Protein AF-A0A2P2EB54-F1 (afdb_monomer_lite)

Secondary structure (DSSP, 8-state):
------HHHHHHHHHHHHHHHHHHHHSSS---HHHHHHHHHHHHHHHHHS-S---GGGS-TT-SS-HHHHHHHHHHHHHHHHHHHHHHHHHTTSS---------------PPPPP----------------------

pLDDT: mean 77.24, std 17.57, range [44.56, 96.06]

Foldseek 3Di:
DQQDADLVLLVVVLVLLVLLQVLLVLAPNRDDPVRVVLSVLLNVCCVVRVASDDDCVQPPSRHRYGPVSVVSSVVSNVVSVVRVVVVVVVVPPPDDDDDDDPPPPPPPPPPPDDPDPPDDDPDDDDDDDDDDDDDDD

Structure (mmCIF, N/CA/C/O backbone):
data_AF-A0A2P2EB54-F1
#
_entry.id   AF-A0A2P2EB54-F1
#
loop_
_atom_site.group_PDB
_atom_site.id
_atom_site.type_symbol
_atom_site.label_atom_id
_atom_site.label_alt_id
_atom_site.label_comp_id
_atom_site.label_asym_id
_atom_site.label_entity_id
_atom_site.label_seq_id
_atom_site.pdbx_PDB_ins_code
_atom_site.Cartn_x
_atom_site.Cartn_y
_atom_site.Cartn_z
_atom_site.occupancy
_atom_site.B_iso_or_equiv
_atom_site.auth_seq_id
_atom_site.auth_comp_id
_atom_site.auth_asym_id
_atom_site.auth_atom_id
_atom_site.pdbx_PDB_model_num
ATOM 1 N N . MET A 1 1 ? 5.645 3.739 -22.953 1.00 49.50 1 MET A N 1
ATOM 2 C CA . MET A 1 1 ? 6.277 2.441 -22.607 1.00 49.50 1 MET A CA 1
ATOM 3 C C . MET A 1 1 ? 5.762 1.980 -21.250 1.00 49.50 1 MET A C 1
ATOM 5 O O . MET A 1 1 ? 5.714 2.793 -20.332 1.00 49.50 1 MET A O 1
ATOM 9 N N . ALA A 1 2 ? 5.336 0.720 -21.114 1.00 58.66 2 ALA A N 1
ATOM 10 C CA . ALA A 1 2 ? 4.976 0.162 -19.809 1.00 58.66 2 ALA A CA 1
ATOM 11 C C . ALA A 1 2 ? 6.235 0.104 -18.928 1.00 58.66 2 ALA A C 1
ATOM 13 O O . ALA A 1 2 ? 7.246 -0.469 -19.334 1.00 58.66 2 ALA A O 1
ATOM 14 N N . ARG A 1 3 ? 6.205 0.739 -17.750 1.00 72.75 3 ARG A N 1
ATOM 15 C CA . ARG A 1 3 ? 7.321 0.657 -16.797 1.00 72.75 3 ARG A CA 1
ATOM 16 C C . ARG A 1 3 ? 7.388 -0.777 -16.269 1.00 72.75 3 ARG A C 1
ATOM 18 O O . ARG A 1 3 ? 6.369 -1.298 -15.820 1.00 72.75 3 ARG A O 1
ATOM 25 N N . ARG A 1 4 ? 8.566 -1.412 -16.296 1.00 76.56 4 ARG A N 1
ATOM 26 C CA . ARG A 1 4 ? 8.767 -2.696 -15.606 1.00 76.56 4 ARG A CA 1
ATOM 27 C C . ARG A 1 4 ? 8.818 -2.443 -14.102 1.00 76.56 4 ARG A C 1
ATOM 29 O O . ARG A 1 4 ? 9.855 -2.057 -13.571 1.00 76.56 4 ARG A O 1
ATOM 36 N N . VAL A 1 5 ? 7.692 -2.660 -13.434 1.00 85.62 5 VAL A N 1
ATOM 37 C CA . VAL A 1 5 ? 7.625 -2.783 -11.975 1.00 85.62 5 VAL A CA 1
ATOM 38 C C . VAL A 1 5 ? 7.774 -4.256 -11.609 1.00 85.62 5 VAL A C 1
ATOM 40 O O . VAL A 1 5 ? 7.283 -5.131 -12.322 1.00 85.62 5 VAL A O 1
ATOM 43 N N . ASP A 1 6 ? 8.476 -4.532 -10.514 1.00 90.75 6 ASP A N 1
ATOM 44 C CA . ASP A 1 6 ? 8.630 -5.891 -10.001 1.00 90.75 6 ASP A CA 1
ATOM 45 C C . ASP A 1 6 ? 7.251 -6.462 -9.594 1.00 90.75 6 ASP A C 1
ATOM 47 O O . ASP A 1 6 ? 6.562 -5.851 -8.762 1.00 90.75 6 ASP A O 1
ATOM 51 N N . PRO A 1 7 ? 6.837 -7.631 -10.124 1.00 91.25 7 PRO A N 1
ATOM 52 C CA . PRO A 1 7 ? 5.556 -8.251 -9.784 1.00 91.25 7 PRO A CA 1
ATOM 53 C C . PRO A 1 7 ? 5.393 -8.517 -8.279 1.00 91.25 7 PRO A C 1
ATOM 55 O O . PRO A 1 7 ? 4.273 -8.480 -7.760 1.00 91.25 7 PRO A O 1
ATOM 58 N N . ALA A 1 8 ? 6.488 -8.734 -7.541 1.00 93.69 8 ALA A N 1
ATOM 59 C CA . ALA A 1 8 ? 6.444 -8.890 -6.091 1.00 93.69 8 ALA A CA 1
ATOM 60 C C . ALA A 1 8 ? 5.997 -7.595 -5.393 1.00 93.69 8 ALA A C 1
ATOM 62 O O . ALA A 1 8 ? 5.239 -7.640 -4.417 1.00 93.69 8 ALA A O 1
ATOM 63 N N . LEU A 1 9 ? 6.419 -6.433 -5.899 1.00 93.38 9 LEU A N 1
ATOM 64 C CA . LEU A 1 9 ? 5.988 -5.136 -5.377 1.00 93.38 9 LEU A CA 1
ATOM 65 C C . LEU A 1 9 ? 4.522 -4.872 -5.719 1.00 93.38 9 LEU A C 1
ATOM 67 O O . LEU A 1 9 ? 3.769 -4.452 -4.839 1.00 93.38 9 LEU A O 1
ATOM 71 N N . THR A 1 10 ? 4.084 -5.190 -6.938 1.00 93.50 10 THR A N 1
ATOM 72 C CA . THR A 1 10 ? 2.668 -5.105 -7.333 1.00 93.50 10 THR A CA 1
ATOM 73 C C . THR A 1 10 ? 1.790 -5.973 -6.428 1.00 93.50 10 THR A C 1
ATOM 75 O O . THR A 1 10 ? 0.798 -5.491 -5.882 1.00 93.50 10 THR A O 1
ATOM 78 N N . LYS A 1 11 ? 2.194 -7.222 -6.154 1.00 95.31 11 LYS A N 1
ATOM 79 C CA . LYS A 1 11 ? 1.475 -8.120 -5.234 1.00 95.31 11 LYS A CA 1
ATOM 80 C C . LYS A 1 11 ? 1.418 -7.569 -3.806 1.00 95.31 11 LYS A C 1
ATOM 82 O O . LYS A 1 11 ? 0.383 -7.678 -3.140 1.00 95.31 11 LYS A O 1
ATOM 87 N N . ARG A 1 12 ? 2.504 -6.949 -3.327 1.00 95.25 12 ARG A N 1
ATOM 88 C CA . ARG A 1 12 ? 2.528 -6.261 -2.024 1.00 95.25 12 ARG A CA 1
ATOM 89 C C . ARG A 1 12 ? 1.557 -5.082 -1.992 1.00 95.25 12 ARG A C 1
ATOM 91 O O . ARG A 1 12 ? 0.856 -4.925 -0.997 1.00 95.25 12 ARG A O 1
ATOM 98 N N . ALA A 1 13 ? 1.480 -4.295 -3.064 1.00 94.88 13 ALA A N 1
ATOM 99 C CA . ALA A 1 13 ? 0.531 -3.190 -3.174 1.00 94.88 13 ALA A CA 1
ATOM 100 C C . ALA A 1 13 ? -0.922 -3.686 -3.163 1.00 94.88 13 ALA A C 1
ATOM 102 O O . ALA A 1 13 ? -1.708 -3.199 -2.356 1.00 94.88 13 ALA A O 1
ATOM 103 N N . LEU A 1 14 ? -1.255 -4.716 -3.949 1.00 96.06 14 LEU A N 1
ATOM 104 C CA . LEU A 1 14 ? -2.580 -5.352 -3.925 1.00 96.06 14 LEU A CA 1
ATOM 105 C C . LEU A 1 14 ? -2.942 -5.868 -2.526 1.00 96.06 14 LEU A C 1
ATOM 107 O O . LEU A 1 14 ? -4.042 -5.643 -2.031 1.00 96.06 14 LEU A O 1
ATOM 111 N N . SER A 1 15 ? -1.989 -6.506 -1.842 1.00 95.94 15 SER A N 1
ATOM 112 C CA . SER A 1 15 ? -2.192 -6.975 -0.465 1.00 95.94 15 SER A CA 1
ATOM 113 C C . SER A 1 15 ? -2.431 -5.819 0.514 1.00 95.94 15 SER A C 1
ATOM 115 O O . SER A 1 15 ? -3.204 -5.964 1.458 1.00 95.94 15 SER A O 1
ATOM 117 N N . ALA A 1 16 ? -1.787 -4.668 0.302 1.00 94.62 16 ALA A N 1
ATOM 118 C CA . ALA A 1 16 ? -2.007 -3.474 1.111 1.00 94.62 16 ALA A CA 1
ATOM 119 C C . ALA A 1 16 ? -3.399 -2.862 0.880 1.00 94.62 16 ALA A C 1
ATOM 121 O O . ALA A 1 16 ? -4.036 -2.474 1.855 1.00 94.62 16 ALA A O 1
ATOM 122 N N . LEU A 1 17 ? -3.886 -2.827 -0.368 1.00 94.62 17 LEU A N 1
ATOM 123 C CA . LEU A 1 17 ? -5.246 -2.373 -0.691 1.00 94.62 17 LEU A CA 1
ATOM 124 C C . LEU A 1 17 ? -6.294 -3.265 -0.025 1.00 94.62 17 LEU A C 1
ATOM 126 O O . LEU A 1 17 ? -7.164 -2.756 0.674 1.00 94.62 17 LEU A O 1
ATOM 130 N N . LYS A 1 18 ? -6.144 -4.591 -0.144 1.00 95.00 18 LYS A N 1
ATOM 131 C CA . LYS A 1 18 ? -7.038 -5.563 0.507 1.00 95.00 18 LYS A CA 1
ATOM 132 C C . LYS A 1 18 ? -7.070 -5.374 2.019 1.00 95.00 18 LYS A C 1
ATOM 134 O O . LYS A 1 18 ? -8.137 -5.284 2.604 1.00 95.00 18 LYS A O 1
ATOM 139 N N . ARG A 1 19 ? -5.906 -5.225 2.658 1.00 93.81 19 ARG A N 1
ATOM 140 C CA . ARG A 1 19 ? -5.834 -4.959 4.106 1.00 93.81 19 ARG A CA 1
ATOM 141 C C . ARG A 1 19 ? -6.485 -3.636 4.501 1.00 93.81 19 ARG A C 1
ATOM 143 O O . ARG A 1 19 ? -7.106 -3.578 5.554 1.00 93.81 19 ARG A O 1
ATOM 150 N N . ALA A 1 20 ? -6.320 -2.585 3.702 1.00 92.81 20 ALA A N 1
ATOM 151 C CA . ALA A 1 20 ? -6.961 -1.301 3.968 1.00 92.81 20 ALA A CA 1
ATOM 152 C C . ALA A 1 20 ? -8.488 -1.406 3.843 1.00 92.81 20 ALA A C 1
ATOM 154 O O . ALA A 1 20 ? -9.190 -0.897 4.711 1.00 92.81 20 ALA A O 1
ATOM 155 N N . ALA A 1 21 ? -8.980 -2.114 2.821 1.00 92.69 21 ALA A N 1
ATOM 156 C CA . ALA A 1 21 ? -10.402 -2.379 2.631 1.00 92.69 21 ALA A CA 1
ATOM 157 C C . ALA A 1 21 ? -10.991 -3.188 3.795 1.00 92.69 21 ALA A C 1
ATOM 159 O O . ALA A 1 21 ? -11.988 -2.777 4.373 1.00 92.69 21 ALA A O 1
ATOM 160 N N . GLU A 1 22 ? -10.346 -4.286 4.196 1.00 92.38 22 GLU A N 1
ATOM 161 C CA . GLU A 1 22 ? -10.793 -5.118 5.324 1.00 92.38 22 GLU A CA 1
ATOM 162 C C . GLU A 1 22 ? -10.825 -4.337 6.644 1.00 92.38 22 GLU A C 1
ATOM 164 O O . GLU A 1 22 ? -11.806 -4.394 7.382 1.00 92.38 22 GLU A O 1
ATOM 169 N N . LYS A 1 23 ? -9.791 -3.533 6.923 1.00 90.00 23 LYS A N 1
ATOM 170 C CA . LYS A 1 23 ? -9.779 -2.668 8.111 1.00 90.00 23 LYS A CA 1
ATOM 171 C C . LYS A 1 23 ? -10.926 -1.667 8.086 1.00 90.00 23 LYS A C 1
ATOM 173 O O . LYS A 1 23 ? -11.636 -1.534 9.076 1.00 90.00 23 LYS A O 1
ATOM 178 N N . ALA A 1 24 ? -11.135 -0.987 6.965 1.00 90.19 24 ALA A N 1
ATOM 179 C CA . ALA A 1 24 ? -12.220 -0.024 6.855 1.00 90.19 24 ALA A CA 1
ATOM 180 C C . ALA A 1 24 ? -13.607 -0.690 6.920 1.00 90.19 24 ALA A C 1
ATOM 182 O O . ALA A 1 24 ? -14.498 -0.122 7.537 1.00 90.19 24 ALA A O 1
ATOM 183 N N . ARG A 1 25 ? -13.777 -1.924 6.420 1.00 87.56 25 ARG A N 1
ATOM 184 C CA . ARG A 1 25 ? -15.003 -2.729 6.613 1.00 87.56 25 ARG A CA 1
ATOM 185 C C . ARG A 1 25 ? -15.280 -3.075 8.077 1.00 87.56 25 ARG A C 1
ATOM 187 O O . ARG A 1 25 ? -16.438 -3.168 8.458 1.00 87.56 25 ARG A O 1
ATOM 194 N N . SER A 1 26 ? -14.241 -3.265 8.894 1.00 84.25 26 SER A N 1
ATOM 195 C CA . SER A 1 26 ? -14.397 -3.491 10.343 1.00 84.25 26 SER A CA 1
ATOM 196 C C . SER A 1 26 ? -14.731 -2.216 11.140 1.00 84.25 26 SER A C 1
ATOM 198 O O . SER A 1 26 ? -15.122 -2.286 12.308 1.00 84.25 26 SER A O 1
ATOM 200 N N . SER A 1 27 ? -14.593 -1.048 10.510 1.00 83.88 27 SER A N 1
ATOM 201 C CA . SER A 1 27 ? -14.979 0.255 11.059 1.00 83.88 27 SER A CA 1
ATOM 202 C C . SER A 1 27 ? -16.492 0.468 10.957 1.00 83.88 27 SER A C 1
ATOM 204 O O . SER A 1 27 ? -17.117 -0.057 10.040 1.00 83.88 27 SER A O 1
ATOM 206 N N . GLN A 1 28 ? -17.101 1.265 11.844 1.00 78.81 28 GLN A N 1
ATOM 207 C CA . GLN A 1 28 ? -18.515 1.65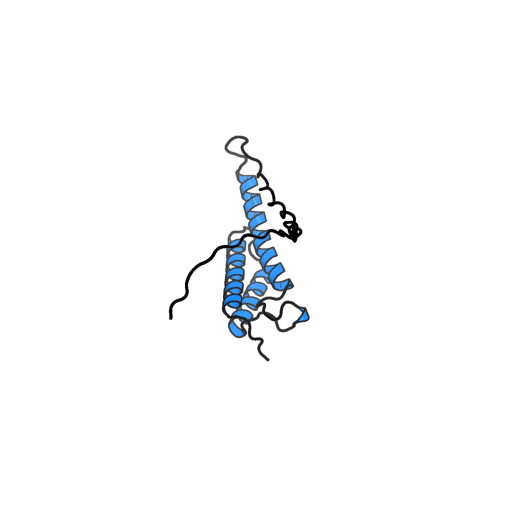8 11.689 1.00 78.81 28 GLN A CA 1
ATOM 208 C C . GLN A 1 28 ? -18.699 2.572 10.488 1.00 78.81 28 GLN A C 1
ATOM 210 O O . GLN A 1 28 ? -19.674 2.445 9.758 1.00 78.81 28 GLN A O 1
ATOM 215 N N . GLU A 1 29 ? -17.769 3.512 10.319 1.00 82.69 29 GLU A N 1
ATOM 216 C CA . GLU A 1 29 ? -17.857 4.540 9.287 1.00 82.69 29 GLU A CA 1
ATOM 217 C C . GLU A 1 29 ? -17.542 3.998 7.884 1.00 82.69 29 GLU A C 1
ATOM 219 O O . GLU A 1 29 ? -17.795 4.676 6.891 1.00 82.69 29 GLU A O 1
ATOM 224 N N . GLY A 1 30 ? -17.016 2.772 7.791 1.00 87.31 30 GLY A N 1
ATOM 225 C CA . GLY A 1 30 ? -16.759 2.106 6.520 1.00 87.31 30 GLY A CA 1
ATOM 226 C C . GLY A 1 30 ? -15.756 2.841 5.625 1.00 87.31 30 GLY A C 1
ATOM 227 O O . GLY A 1 30 ? -14.978 3.697 6.062 1.00 87.31 30 GLY A O 1
ATOM 228 N N . LEU A 1 31 ? -15.775 2.482 4.340 1.00 90.25 31 LEU A N 1
ATOM 229 C CA . LEU A 1 31 ? -15.180 3.301 3.287 1.00 90.25 31 LEU A CA 1
ATOM 230 C C . LEU A 1 31 ? -16.218 4.304 2.801 1.00 90.25 31 LEU A C 1
ATOM 232 O O . LEU A 1 31 ? -17.385 3.955 2.640 1.00 90.25 31 LEU A O 1
ATOM 236 N N . THR A 1 32 ? -15.772 5.513 2.473 1.00 93.25 32 THR A N 1
ATOM 237 C CA . THR A 1 32 ? -16.613 6.425 1.692 1.00 93.25 32 THR A CA 1
ATOM 238 C C . THR A 1 32 ? -16.759 5.920 0.251 1.00 93.25 32 THR A C 1
ATOM 240 O O . THR A 1 32 ? -15.917 5.153 -0.231 1.00 93.25 32 THR A O 1
ATOM 243 N N . ASP A 1 33 ? -17.787 6.379 -0.468 1.00 92.62 33 ASP A N 1
ATOM 244 C CA . ASP A 1 33 ? -17.993 6.025 -1.884 1.00 92.62 33 ASP A CA 1
ATOM 245 C C . ASP A 1 33 ? -16.736 6.318 -2.714 1.00 92.62 33 ASP A C 1
ATOM 247 O O . ASP A 1 33 ? -16.202 5.451 -3.408 1.00 92.62 33 ASP A O 1
ATOM 251 N N . TRP A 1 34 ? -16.163 7.508 -2.515 1.00 94.88 34 TRP A N 1
ATOM 252 C CA . TRP A 1 34 ? -14.918 7.912 -3.161 1.00 94.88 34 TRP A CA 1
ATOM 253 C C . TRP A 1 34 ? -13.718 7.027 -2.778 1.00 94.88 34 TRP A C 1
ATOM 255 O O . TRP A 1 34 ? -12.865 6.741 -3.619 1.00 94.88 34 TRP A O 1
ATOM 265 N N . GLU A 1 35 ? -13.609 6.580 -1.521 1.00 94.12 35 GLU A N 1
ATOM 266 C CA . GLU A 1 35 ? -12.530 5.673 -1.100 1.00 94.12 35 GLU A CA 1
ATOM 267 C C . GLU A 1 35 ? -12.680 4.280 -1.721 1.00 94.12 35 GLU A C 1
ATOM 269 O O . GLU A 1 35 ? -11.676 3.661 -2.081 1.00 94.12 35 GLU A O 1
ATOM 274 N N . THR A 1 36 ? -13.914 3.815 -1.906 1.00 94.69 36 THR A N 1
ATOM 275 C CA . THR A 1 36 ? -14.221 2.551 -2.587 1.00 94.69 36 THR A CA 1
ATOM 276 C C . THR A 1 36 ? -13.826 2.615 -4.062 1.00 94.69 36 THR A C 1
ATOM 278 O O . THR A 1 36 ? -13.077 1.758 -4.541 1.00 94.69 36 THR A O 1
ATOM 281 N N . GLU A 1 37 ? -14.228 3.676 -4.766 1.00 95.50 37 GLU A N 1
ATOM 282 C CA . GLU A 1 37 ? -13.825 3.934 -6.156 1.00 95.50 37 GLU A CA 1
ATOM 283 C C . GLU A 1 37 ? -12.304 4.093 -6.298 1.00 95.50 37 GLU A C 1
ATOM 285 O O . GLU A 1 37 ? -11.680 3.579 -7.236 1.00 95.50 37 GLU A O 1
ATOM 290 N N . PHE A 1 38 ? -11.671 4.776 -5.341 1.00 95.69 38 PHE A N 1
ATOM 291 C CA . PHE A 1 38 ? -10.223 4.938 -5.307 1.00 95.69 38 PHE A CA 1
ATOM 292 C C . PHE A 1 38 ? -9.510 3.584 -5.216 1.00 95.69 38 PHE A C 1
ATOM 294 O O . PHE A 1 38 ? -8.602 3.329 -6.010 1.00 95.69 38 PHE A O 1
ATOM 301 N N . LEU A 1 39 ? -9.902 2.706 -4.286 1.00 95.31 39 LEU A N 1
ATOM 302 C CA . LEU A 1 39 ? -9.262 1.394 -4.149 1.00 95.31 39 LEU A CA 1
ATOM 303 C C . LEU A 1 39 ? -9.479 0.525 -5.393 1.00 95.31 39 LEU A C 1
ATOM 305 O O . LEU A 1 39 ? -8.508 -0.061 -5.876 1.00 95.31 39 LEU A O 1
ATOM 309 N N . GLY A 1 40 ? -10.697 0.508 -5.945 1.00 95.56 40 GLY A N 1
ATOM 310 C CA . GLY A 1 40 ? -11.016 -0.253 -7.157 1.00 95.56 40 GLY A CA 1
ATOM 311 C C . GLY A 1 40 ? -10.211 0.210 -8.373 1.00 95.56 40 GLY A C 1
ATOM 312 O O . GLY A 1 40 ? -9.557 -0.593 -9.037 1.00 95.56 40 GLY A O 1
ATOM 313 N N . SER A 1 41 ? -10.154 1.523 -8.617 1.00 95.81 41 SER A N 1
ATOM 314 C CA . SER A 1 41 ? -9.404 2.078 -9.755 1.00 95.81 41 SER A CA 1
ATOM 315 C C . SER A 1 41 ? -7.887 1.867 -9.649 1.00 95.81 41 SER A C 1
ATOM 317 O O . SER A 1 41 ? -7.196 1.751 -10.666 1.00 95.81 41 SER A O 1
ATOM 319 N N . VAL A 1 42 ? -7.336 1.820 -8.432 1.00 95.62 42 VAL A N 1
ATOM 320 C CA . VAL A 1 42 ? -5.917 1.511 -8.203 1.00 95.62 42 VAL A CA 1
ATOM 321 C C . VAL A 1 42 ? -5.660 0.015 -8.391 1.00 95.62 42 VAL A C 1
ATOM 323 O O . VAL A 1 42 ? -4.668 -0.346 -9.028 1.00 95.62 42 VAL A O 1
ATOM 326 N N . GLU A 1 43 ? -6.539 -0.850 -7.883 1.00 95.44 43 GLU A N 1
ATOM 327 C CA . GLU A 1 43 ? -6.452 -2.305 -8.055 1.00 95.44 43 GLU A CA 1
ATOM 328 C C . GLU A 1 43 ? -6.505 -2.713 -9.533 1.00 95.44 43 GLU A C 1
ATOM 330 O O . GLU A 1 43 ? -5.665 -3.500 -9.984 1.00 95.44 43 GLU A O 1
ATOM 335 N N . GLU A 1 44 ? -7.407 -2.117 -10.313 1.00 95.19 44 GLU A N 1
ATOM 336 C CA . GLU A 1 44 ? -7.518 -2.372 -11.751 1.00 95.19 44 GLU A CA 1
ATOM 337 C C . GLU A 1 44 ? -6.214 -2.023 -12.485 1.00 95.19 44 GLU A C 1
ATOM 339 O O . GLU A 1 44 ? -5.682 -2.831 -13.251 1.00 95.19 44 GLU A O 1
ATOM 344 N N . ARG A 1 45 ? -5.626 -0.851 -12.205 1.00 93.94 45 ARG A N 1
ATOM 345 C CA . ARG A 1 45 ? -4.364 -0.434 -12.844 1.00 93.94 45 ARG A CA 1
ATOM 346 C C . ARG A 1 45 ? -3.188 -1.309 -12.439 1.00 93.94 45 ARG A C 1
ATOM 348 O O . ARG A 1 45 ? -2.351 -1.622 -13.284 1.00 93.94 45 ARG A O 1
ATOM 355 N N . LEU A 1 46 ? -3.109 -1.706 -11.169 1.00 93.50 46 LEU A N 1
ATOM 356 C CA . LEU A 1 46 ? -2.074 -2.630 -10.707 1.00 93.50 46 LEU A CA 1
ATOM 357 C C . LEU A 1 46 ? -2.189 -3.984 -11.407 1.00 93.50 46 LEU A C 1
ATOM 359 O O . LEU A 1 46 ? -1.168 -4.545 -11.793 1.00 93.50 46 LEU A O 1
ATOM 363 N N . THR A 1 47 ? -3.411 -4.471 -11.616 1.00 92.31 47 THR A N 1
ATOM 364 C CA . THR A 1 47 ? -3.667 -5.742 -12.304 1.00 92.31 47 THR A CA 1
ATOM 365 C C . THR A 1 47 ? -3.341 -5.652 -13.793 1.00 92.31 47 THR A C 1
ATOM 367 O O . THR A 1 47 ? -2.701 -6.545 -14.340 1.00 92.31 47 THR A O 1
ATOM 370 N N . ARG A 1 48 ? -3.723 -4.551 -14.450 1.00 91.94 48 ARG A N 1
ATOM 371 C CA . ARG A 1 48 ? -3.546 -4.369 -15.897 1.00 91.94 48 ARG A CA 1
ATOM 372 C C . ARG A 1 48 ? -2.121 -3.992 -16.303 1.00 91.94 48 ARG A C 1
ATOM 374 O O . ARG A 1 48 ? -1.647 -4.436 -17.344 1.00 91.94 48 ARG A O 1
ATOM 381 N N . TYR A 1 49 ? -1.448 -3.156 -15.514 1.00 89.94 49 TYR A N 1
ATOM 382 C CA . TYR A 1 49 ? -0.174 -2.532 -15.899 1.00 89.94 49 TYR A CA 1
ATOM 383 C C . TYR A 1 49 ? 0.976 -2.805 -14.927 1.00 89.94 49 TYR A C 1
ATOM 385 O O . TYR A 1 49 ? 2.102 -2.384 -15.186 1.00 89.94 49 TYR A O 1
ATOM 393 N N . GLY A 1 50 ? 0.720 -3.429 -13.776 1.00 90.44 50 GLY A N 1
ATOM 394 C CA . GLY A 1 50 ? 1.716 -3.604 -12.714 1.00 90.44 50 GLY A CA 1
ATOM 395 C C . GLY A 1 50 ? 2.004 -2.338 -11.892 1.00 90.44 50 GLY A C 1
ATOM 396 O O . GLY A 1 50 ? 2.609 -2.433 -10.822 1.00 90.44 50 GLY A O 1
ATOM 397 N N . SER A 1 51 ? 1.545 -1.163 -12.341 1.00 91.50 51 SER A N 1
ATOM 398 C CA . SER A 1 51 ? 1.722 0.137 -11.683 1.00 91.50 51 SER A CA 1
ATOM 399 C C . SER A 1 51 ? 0.451 0.982 -11.776 1.00 91.50 51 SER A C 1
ATOM 401 O O . SER A 1 51 ? -0.183 1.063 -12.826 1.00 91.50 51 SER A O 1
ATOM 403 N N . ALA A 1 52 ? 0.100 1.660 -10.684 1.00 92.31 52 ALA A N 1
ATOM 404 C CA . ALA A 1 52 ? -1.069 2.532 -10.592 1.00 92.31 52 ALA A CA 1
ATOM 405 C C . ALA A 1 52 ? -0.820 3.966 -11.090 1.00 92.31 52 ALA A C 1
ATOM 407 O O . ALA A 1 52 ? -1.734 4.795 -11.083 1.00 92.31 52 ALA A O 1
ATOM 408 N N . PHE A 1 53 ? 0.411 4.285 -11.493 1.00 90.06 53 PHE A N 1
ATOM 409 C CA . PHE A 1 53 ? 0.794 5.596 -12.008 1.00 90.06 53 PHE A CA 1
ATOM 410 C C . PHE A 1 53 ? 1.812 5.451 -13.144 1.00 90.06 53 PHE A C 1
ATOM 412 O O . PHE A 1 53 ? 2.443 4.406 -13.293 1.00 90.06 53 PHE A O 1
ATOM 419 N N . HIS A 1 54 ? 1.974 6.496 -13.955 1.00 85.75 54 HIS A N 1
ATOM 420 C CA . HIS A 1 54 ? 2.948 6.525 -15.057 1.00 85.75 54 HIS A CA 1
ATOM 421 C C . HIS A 1 54 ? 4.035 7.589 -14.858 1.00 85.75 54 HIS A C 1
ATOM 423 O O . HIS A 1 54 ? 5.189 7.383 -15.215 1.00 85.75 54 HIS A O 1
ATOM 429 N N . ASP A 1 55 ? 3.653 8.698 -14.238 1.00 86.88 55 ASP A N 1
ATOM 430 C CA . ASP A 1 55 ? 4.464 9.898 -14.083 1.00 86.88 55 ASP A CA 1
ATOM 431 C C . ASP A 1 55 ? 5.607 9.709 -13.058 1.00 86.88 55 ASP A C 1
ATOM 433 O O . ASP A 1 55 ? 5.322 9.364 -11.905 1.00 86.88 55 ASP A O 1
ATOM 437 N N . PRO A 1 56 ? 6.884 9.901 -13.437 1.00 84.00 56 PRO A N 1
ATOM 438 C CA . PRO A 1 56 ? 8.014 9.796 -12.513 1.00 84.00 56 PRO A CA 1
ATOM 439 C C . PRO A 1 56 ? 7.996 10.852 -11.397 1.00 84.00 56 PRO A C 1
ATOM 441 O O . PRO A 1 56 ? 8.459 10.559 -10.297 1.00 84.00 56 PRO A O 1
ATOM 444 N N . ASP A 1 57 ? 7.384 12.019 -11.603 1.00 87.12 57 ASP A N 1
ATOM 445 C CA . ASP A 1 57 ? 7.339 13.081 -10.585 1.00 87.12 57 ASP A CA 1
ATOM 446 C C . ASP A 1 57 ? 6.376 12.742 -9.437 1.00 87.12 57 ASP A C 1
ATOM 448 O O . ASP A 1 57 ? 6.406 13.330 -8.354 1.00 87.12 57 ASP A O 1
ATOM 452 N N . LYS A 1 58 ? 5.519 11.733 -9.638 1.00 87.31 58 LYS A N 1
ATOM 453 C CA . LYS A 1 58 ? 4.531 11.287 -8.646 1.00 87.31 58 LYS A CA 1
ATOM 454 C C . LYS A 1 58 ? 5.067 10.210 -7.699 1.00 87.31 58 LYS A C 1
ATOM 456 O O . LYS A 1 58 ? 4.364 9.825 -6.755 1.00 87.31 58 LYS A O 1
ATOM 461 N N . GLY A 1 59 ? 6.289 9.717 -7.908 1.00 88.19 59 GLY A N 1
ATOM 462 C CA . GLY A 1 59 ? 6.928 8.760 -7.007 1.00 88.19 59 GLY A CA 1
ATOM 463 C C . GLY A 1 59 ? 8.051 7.950 -7.647 1.00 88.19 59 GLY A C 1
ATOM 464 O O . GLY A 1 59 ? 8.389 8.112 -8.811 1.00 88.19 59 GLY A O 1
ATOM 465 N N . GLN A 1 60 ? 8.619 7.027 -6.870 1.00 86.38 60 GLN A N 1
ATOM 466 C CA . GLN A 1 60 ? 9.743 6.207 -7.327 1.00 86.38 60 GLN A CA 1
ATOM 467 C C . GLN A 1 60 ? 9.375 5.374 -8.559 1.00 86.38 60 GLN A C 1
ATOM 469 O O . GLN A 1 60 ? 8.375 4.663 -8.553 1.00 86.38 60 GLN A O 1
ATOM 474 N N . LEU A 1 61 ? 10.233 5.393 -9.579 1.00 83.31 61 LEU A N 1
ATOM 475 C CA . LEU A 1 61 ? 10.047 4.660 -10.840 1.00 83.31 61 LEU A CA 1
ATOM 476 C C . LEU A 1 61 ? 9.811 3.151 -10.660 1.00 83.31 61 LEU A C 1
ATOM 478 O O . LEU A 1 61 ? 9.081 2.549 -11.443 1.00 83.31 61 LEU A O 1
ATOM 482 N N . SER A 1 62 ? 10.417 2.554 -9.633 1.00 86.25 62 SER A N 1
ATOM 483 C CA . SER A 1 62 ? 10.289 1.133 -9.293 1.00 86.25 62 SER A CA 1
ATOM 484 C C . SER A 1 62 ? 9.060 0.814 -8.440 1.00 86.25 62 SER A C 1
ATOM 486 O O . SER A 1 62 ? 8.742 -0.358 -8.237 1.00 86.25 62 SER A O 1
ATOM 488 N N . ALA A 1 63 ? 8.372 1.827 -7.909 1.00 89.75 63 ALA A N 1
ATOM 489 C CA . ALA A 1 63 ? 7.228 1.614 -7.045 1.00 89.75 63 ALA A CA 1
ATOM 490 C C . ALA A 1 63 ? 5.953 1.339 -7.868 1.00 89.75 63 ALA A C 1
ATOM 492 O O . ALA A 1 63 ? 5.717 1.957 -8.907 1.00 89.75 63 ALA A O 1
ATOM 493 N N . PRO A 1 64 ? 5.070 0.451 -7.384 1.00 92.00 64 PRO A N 1
ATOM 494 C CA . PRO A 1 64 ? 3.761 0.207 -7.990 1.00 92.00 64 PRO A CA 1
ATOM 495 C C . PRO A 1 64 ? 2.749 1.325 -7.694 1.00 92.00 64 PRO A C 1
ATOM 497 O O . PRO A 1 64 ? 1.791 1.494 -8.441 1.00 92.00 64 PRO A O 1
ATOM 500 N N . LEU A 1 65 ? 2.940 2.095 -6.617 1.00 92.62 65 LEU A N 1
ATOM 501 C CA . LEU A 1 65 ? 2.045 3.174 -6.189 1.00 92.62 65 LEU A CA 1
ATOM 502 C C . LEU A 1 65 ? 2.776 4.514 -6.186 1.00 92.62 65 LEU A C 1
ATOM 504 O O . LEU A 1 65 ? 3.942 4.588 -5.793 1.00 92.62 65 LEU A O 1
ATOM 508 N N . SER A 1 66 ? 2.065 5.581 -6.550 1.00 93.06 66 SER A N 1
ATOM 509 C CA . SER A 1 66 ? 2.549 6.945 -6.320 1.00 93.06 66 SER A CA 1
ATOM 510 C C . SER A 1 66 ? 2.630 7.246 -4.822 1.00 93.06 66 SER A C 1
ATOM 512 O O . SER A 1 66 ? 1.949 6.617 -4.001 1.00 93.06 66 SER A O 1
ATOM 514 N N . LEU A 1 67 ? 3.412 8.264 -4.458 1.00 93.06 67 LEU A N 1
ATOM 515 C CA . LEU A 1 67 ? 3.544 8.709 -3.067 1.00 93.06 67 LEU A CA 1
ATOM 516 C C . LEU A 1 67 ? 2.176 9.046 -2.457 1.00 93.06 67 LEU A C 1
ATOM 518 O O . LEU A 1 67 ? 1.837 8.568 -1.374 1.00 93.06 67 LEU A O 1
ATOM 522 N N . ARG A 1 68 ? 1.350 9.809 -3.184 1.00 94.44 68 ARG A N 1
ATOM 523 C CA . ARG A 1 68 ? 0.013 10.227 -2.729 1.00 94.44 68 ARG A CA 1
ATOM 524 C C . ARG A 1 68 ? -0.958 9.054 -2.604 1.00 94.44 68 ARG A C 1
ATOM 526 O O . ARG A 1 68 ? -1.702 9.000 -1.627 1.00 94.44 68 ARG A O 1
ATOM 533 N N . GLN A 1 69 ? -0.926 8.099 -3.537 1.00 94.81 69 GLN A N 1
ATOM 534 C CA . GLN A 1 69 ? -1.747 6.884 -3.442 1.00 94.81 69 GLN A CA 1
ATOM 535 C C . GLN A 1 69 ? -1.373 6.070 -2.199 1.00 94.81 69 GLN A C 1
ATOM 537 O O . GLN A 1 69 ? -2.249 5.699 -1.421 1.00 94.81 69 GLN A O 1
ATOM 542 N N . GLY A 1 70 ? -0.075 5.861 -1.955 1.00 94.62 70 GLY A N 1
ATOM 543 C CA . GLY A 1 70 ? 0.396 5.164 -0.756 1.00 94.62 70 GLY A CA 1
ATOM 544 C C . GLY A 1 70 ? -0.008 5.867 0.547 1.00 94.62 70 GLY A C 1
ATOM 545 O O . GLY A 1 70 ? -0.399 5.207 1.512 1.00 94.62 70 GLY A O 1
ATOM 546 N N . LEU A 1 71 ? 0.031 7.204 0.576 1.00 95.19 71 LEU A N 1
ATOM 547 C CA . LEU A 1 71 ? -0.448 7.993 1.716 1.00 95.19 71 LEU A CA 1
ATOM 548 C C . LEU A 1 71 ? -1.956 7.837 1.937 1.00 95.19 71 LEU A C 1
ATOM 550 O O . LEU A 1 71 ? -2.376 7.675 3.082 1.00 95.19 71 LEU A O 1
ATOM 554 N N . LYS A 1 72 ? -2.761 7.823 0.869 1.00 95.25 72 LYS A N 1
ATOM 555 C CA . LYS A 1 72 ? -4.212 7.640 0.981 1.00 95.25 72 LYS A CA 1
ATOM 556 C C . LYS A 1 72 ? -4.576 6.256 1.528 1.00 95.25 72 LYS A C 1
ATOM 558 O O . LYS A 1 72 ? -5.346 6.178 2.478 1.00 95.25 72 LYS A O 1
ATOM 563 N N . VAL A 1 73 ? -3.947 5.183 1.041 1.00 94.81 73 VAL A N 1
ATOM 564 C CA . VAL A 1 73 ? -4.151 3.814 1.572 1.00 94.81 73 VAL A CA 1
ATOM 565 C C . VAL A 1 73 ? -3.815 3.733 3.067 1.00 94.81 73 VAL A C 1
ATOM 567 O O . VAL A 1 73 ? -4.530 3.107 3.855 1.00 94.81 73 VAL A O 1
ATOM 570 N N . ARG A 1 74 ? -2.742 4.414 3.489 1.00 93.94 74 ARG A N 1
ATOM 571 C CA . ARG A 1 74 ? -2.379 4.529 4.909 1.00 93.94 74 ARG A CA 1
ATOM 572 C C . ARG A 1 74 ? -3.398 5.327 5.714 1.00 93.94 74 A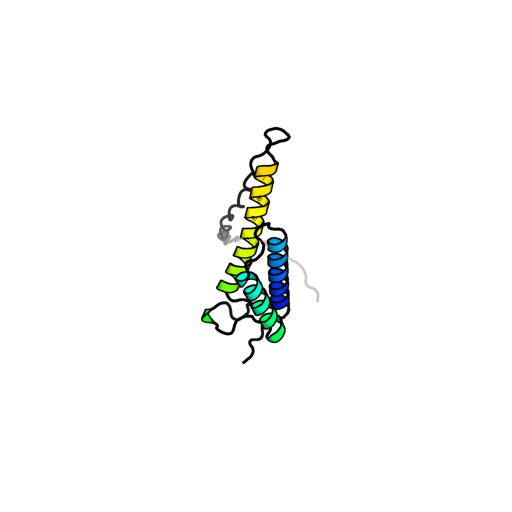RG A C 1
ATOM 574 O O . ARG A 1 74 ? -3.654 4.963 6.856 1.00 93.94 74 ARG A O 1
ATOM 581 N N . GLN A 1 75 ? -3.949 6.399 5.153 1.00 93.75 75 GLN A N 1
ATOM 582 C CA . GLN A 1 75 ? -4.980 7.200 5.809 1.00 93.75 75 GLN A CA 1
ATOM 583 C C . GLN A 1 75 ? -6.246 6.372 6.053 1.00 93.75 75 GLN A C 1
ATOM 585 O O . GLN A 1 75 ? -6.726 6.372 7.180 1.00 93.75 75 GLN A O 1
ATOM 590 N N . ILE A 1 76 ? -6.705 5.605 5.055 1.00 92.81 76 ILE A N 1
ATOM 591 C CA . ILE A 1 76 ? -7.850 4.683 5.183 1.00 92.81 76 ILE A CA 1
ATOM 592 C C . ILE A 1 76 ? -7.595 3.676 6.312 1.00 92.81 76 ILE A C 1
ATOM 594 O O . ILE A 1 76 ? -8.400 3.532 7.227 1.00 92.81 76 ILE A O 1
ATOM 598 N N . SER A 1 77 ? -6.414 3.045 6.312 1.00 91.06 77 SER A N 1
ATOM 599 C CA . SER A 1 77 ? -6.048 2.072 7.354 1.00 91.06 77 SER A CA 1
ATOM 600 C C . SER A 1 77 ? -6.017 2.690 8.758 1.00 91.06 77 SER A C 1
ATOM 602 O O . SER A 1 77 ? -6.494 2.079 9.708 1.00 91.06 77 SER A O 1
ATOM 604 N N . LYS A 1 78 ? -5.461 3.901 8.900 1.00 92.12 78 LYS A N 1
ATOM 605 C CA . LYS A 1 78 ? -5.388 4.609 10.187 1.00 92.12 78 LYS A CA 1
ATOM 606 C C . LYS A 1 78 ? -6.743 5.114 10.666 1.00 92.12 78 LYS A C 1
ATOM 608 O O . LYS A 1 78 ? -6.957 5.174 11.871 1.00 92.12 78 LYS A O 1
ATOM 613 N N . LYS A 1 79 ? -7.624 5.518 9.746 1.00 89.38 79 LYS A N 1
ATOM 614 C CA . LYS A 1 79 ? -8.992 5.934 10.072 1.00 89.38 79 LYS A CA 1
ATOM 615 C C . LYS A 1 79 ? -9.712 4.782 10.769 1.00 89.38 79 LYS A C 1
ATOM 617 O O . LYS A 1 79 ? -10.186 4.967 11.884 1.00 89.38 79 LYS A O 1
ATOM 622 N N . ALA A 1 80 ? -9.647 3.598 10.163 1.00 87.81 80 ALA A N 1
ATOM 623 C CA . ALA A 1 80 ? -10.204 2.381 10.731 1.00 87.81 80 ALA A CA 1
ATOM 624 C C . ALA A 1 80 ? -9.611 2.041 12.109 1.00 87.81 80 ALA A C 1
ATOM 626 O O . ALA A 1 80 ? -10.345 1.870 13.073 1.00 87.81 80 ALA A O 1
ATOM 627 N N . GLU A 1 81 ? -8.279 2.030 12.237 1.00 85.56 81 GLU A N 1
ATOM 628 C CA . GLU A 1 81 ? -7.604 1.745 13.517 1.00 85.56 81 GLU A CA 1
ATOM 629 C C . GLU A 1 81 ? -7.957 2.751 14.626 1.00 85.56 81 GLU A C 1
ATOM 631 O O . GLU A 1 81 ? -8.086 2.385 15.793 1.00 85.56 81 GLU A O 1
ATOM 636 N N . ARG A 1 82 ? -8.103 4.038 14.287 1.00 84.25 82 ARG A N 1
ATOM 637 C CA . ARG A 1 82 ? -8.493 5.068 15.259 1.00 84.25 82 ARG A CA 1
ATOM 638 C C . ARG A 1 82 ? -9.914 4.841 15.759 1.00 84.25 82 ARG A C 1
ATOM 640 O O . ARG A 1 82 ? -10.194 5.093 16.927 1.00 84.25 82 ARG A O 1
ATOM 647 N N . GLU A 1 83 ? -10.805 4.409 14.879 1.00 80.19 83 GLU A N 1
ATOM 648 C CA . GLU A 1 83 ? -12.193 4.151 15.228 1.00 80.19 83 GLU A CA 1
ATOM 649 C C . GLU A 1 83 ? -12.337 2.900 16.099 1.00 80.19 83 GLU A C 1
ATOM 651 O O . GLU A 1 83 ? -13.039 2.9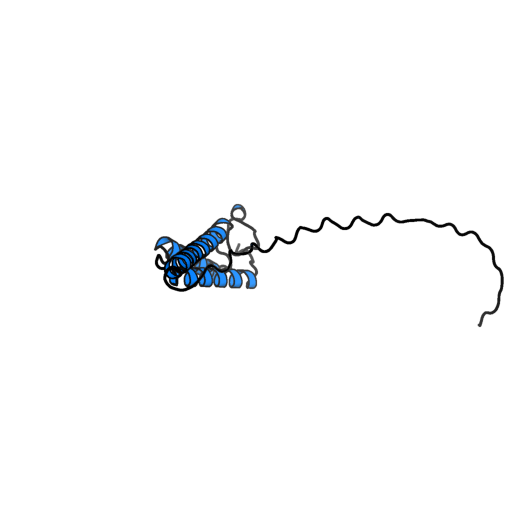45 17.110 1.00 80.19 83 GLU A O 1
ATOM 656 N N . THR A 1 84 ? -11.607 1.825 15.784 1.00 78.62 84 THR A N 1
ATOM 657 C CA . THR A 1 84 ? -11.567 0.625 16.634 1.00 78.62 84 THR A CA 1
ATOM 658 C C . THR A 1 84 ? -10.985 0.939 18.011 1.00 78.62 84 THR A C 1
ATOM 660 O O . THR A 1 84 ? -11.599 0.597 19.015 1.00 78.62 84 THR A O 1
ATOM 663 N N . ALA A 1 85 ? -9.876 1.684 18.085 1.00 78.88 85 ALA A N 1
ATOM 664 C CA . ALA A 1 85 ? -9.281 2.085 19.363 1.00 78.88 85 ALA A CA 1
ATOM 665 C C . ALA A 1 85 ? -10.203 3.004 20.186 1.00 78.88 85 ALA A C 1
ATOM 667 O O . ALA A 1 85 ? -10.258 2.899 21.409 1.00 78.88 85 ALA A O 1
ATOM 668 N N . ARG A 1 86 ? -10.955 3.904 19.531 1.00 76.94 86 ARG A N 1
ATOM 669 C CA . ARG A 1 86 ? -11.954 4.739 20.218 1.00 76.94 86 ARG A CA 1
ATOM 670 C C . ARG A 1 86 ? -13.069 3.886 20.821 1.00 76.94 86 ARG A C 1
ATOM 672 O O . ARG A 1 86 ? -13.512 4.190 21.918 1.00 76.94 86 ARG A O 1
ATOM 679 N N . ARG A 1 87 ? -13.516 2.839 20.123 1.00 70.69 87 ARG A N 1
ATOM 680 C CA . ARG A 1 87 ? -14.527 1.904 20.639 1.00 70.69 87 ARG A CA 1
ATOM 681 C C . ARG A 1 87 ? -14.011 1.113 21.835 1.00 70.69 87 ARG A C 1
ATOM 683 O O . ARG A 1 87 ? -14.703 1.055 22.841 1.00 70.69 87 ARG A O 1
ATOM 690 N N . GLU A 1 88 ? -12.797 0.571 21.753 1.00 73.38 88 GLU A N 1
ATOM 691 C CA . GLU A 1 88 ? -12.161 -0.141 22.873 1.00 73.38 88 GLU A CA 1
ATOM 692 C C . GLU A 1 88 ? -12.056 0.743 24.124 1.00 73.38 88 GLU A C 1
ATOM 694 O O . GLU A 1 88 ? -12.321 0.280 25.227 1.00 73.38 88 GLU A O 1
ATOM 699 N N . ALA A 1 89 ? -11.748 2.033 23.954 1.00 72.19 89 ALA A N 1
ATOM 700 C CA . ALA A 1 89 ? -11.700 2.984 25.062 1.00 72.19 89 ALA A CA 1
ATOM 701 C C . ALA A 1 89 ? -13.077 3.301 25.677 1.00 72.19 89 ALA A C 1
ATOM 703 O O . ALA A 1 89 ? -13.130 3.632 26.852 1.00 72.19 89 ALA A O 1
ATOM 704 N N . ILE A 1 90 ? -14.167 3.216 24.904 1.00 64.56 90 ILE A N 1
ATOM 705 C CA . ILE A 1 90 ? -15.537 3.481 25.386 1.00 64.56 90 ILE A CA 1
ATOM 706 C C . ILE A 1 90 ? -16.136 2.241 26.070 1.00 64.56 90 ILE A C 1
ATOM 708 O O . ILE A 1 90 ? -16.863 2.367 27.042 1.00 64.56 90 ILE A O 1
ATOM 712 N N . VAL A 1 91 ? -15.836 1.034 25.579 1.00 61.81 91 VAL A N 1
ATOM 713 C CA . VAL A 1 91 ? -16.374 -0.224 26.138 1.00 61.81 91 VAL A CA 1
ATOM 714 C C . VAL A 1 91 ? -15.632 -0.656 27.415 1.00 61.81 91 VAL A C 1
ATOM 716 O O . VAL A 1 91 ? -16.158 -1.438 28.198 1.00 61.81 91 VAL A O 1
ATOM 719 N N . GLY A 1 92 ? -14.429 -0.131 27.660 1.00 56.88 92 GLY A N 1
ATOM 720 C CA . GLY A 1 92 ? -13.632 -0.424 28.856 1.00 56.88 92 GLY A CA 1
ATOM 721 C C . GLY A 1 92 ? -14.030 0.323 30.136 1.00 56.88 92 GLY A C 1
ATOM 722 O O . GLY A 1 92 ? -13.271 0.251 31.097 1.00 56.88 92 GLY A O 1
ATOM 723 N N . GLU A 1 93 ? -15.150 1.059 30.166 1.00 53.34 93 GLU A N 1
ATOM 724 C CA . GLU A 1 93 ? -15.573 1.831 31.351 1.00 53.34 93 GLU A CA 1
ATOM 725 C C . GLU A 1 93 ? -16.503 1.073 32.323 1.00 53.34 93 GLU A C 1
ATOM 727 O O . GLU A 1 93 ? -16.677 1.552 33.440 1.00 53.34 93 GLU A O 1
ATOM 732 N N . ASP A 1 94 ? -17.027 -0.116 31.981 1.00 53.12 94 ASP A N 1
ATOM 733 C CA . ASP A 1 94 ? -17.981 -0.839 32.854 1.00 53.12 94 ASP A CA 1
ATOM 734 C C . ASP A 1 94 ? -17.431 -2.072 33.601 1.00 53.12 94 ASP A C 1
ATOM 736 O O . ASP A 1 94 ? -18.105 -2.568 34.493 1.00 53.12 94 ASP A O 1
ATOM 740 N N . GLU A 1 95 ? -16.206 -2.554 33.354 1.00 50.56 95 GLU A N 1
ATOM 741 C CA . GLU A 1 95 ? -15.625 -3.645 34.162 1.00 50.56 95 GLU A CA 1
ATOM 742 C C . GLU A 1 95 ? -14.084 -3.545 34.289 1.00 50.56 95 GLU A C 1
ATOM 744 O O . GLU A 1 95 ? -13.351 -3.684 33.309 1.00 50.56 95 GLU A O 1
ATOM 749 N N . ALA A 1 96 ? -13.624 -3.406 35.543 1.00 44.56 96 ALA A N 1
ATOM 750 C CA . ALA A 1 96 ? -12.293 -3.712 36.105 1.00 44.56 96 ALA A CA 1
ATOM 751 C C . ALA A 1 96 ? -11.108 -2.702 36.011 1.00 44.56 96 ALA A C 1
ATOM 753 O O . ALA A 1 96 ? -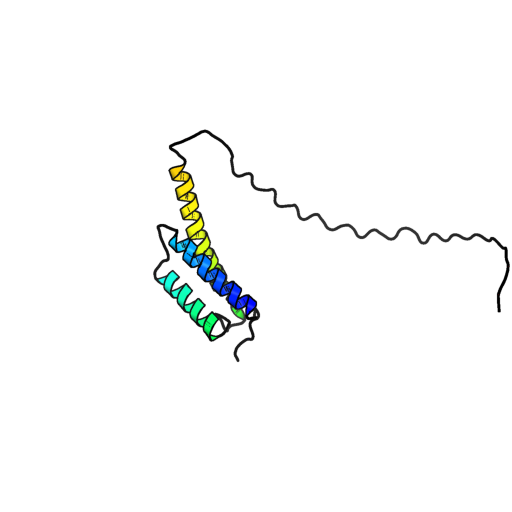10.475 -2.519 34.979 1.00 44.56 96 ALA A O 1
ATOM 754 N N . GLU A 1 97 ? -10.753 -2.176 37.198 1.00 51.56 97 GLU A N 1
ATOM 755 C CA . GLU A 1 97 ? -9.449 -1.761 37.778 1.00 51.56 97 GLU A CA 1
ATOM 756 C C . GLU A 1 97 ? -8.293 -1.118 36.950 1.00 51.56 97 GLU A C 1
ATOM 758 O O . GLU A 1 97 ? -7.957 -1.516 35.834 1.00 51.56 97 GLU A O 1
ATOM 763 N N . PRO A 1 98 ? -7.546 -0.156 37.550 1.00 51.31 98 PRO A N 1
ATOM 764 C CA . PRO A 1 98 ? -6.579 0.681 36.843 1.00 51.31 98 PRO A CA 1
ATOM 765 C C . PRO A 1 98 ? -5.248 -0.042 36.587 1.00 51.31 98 PRO A C 1
ATOM 767 O O . PRO A 1 98 ? -4.311 0.036 37.385 1.00 51.31 98 PRO A O 1
ATOM 770 N N . ALA A 1 99 ? -5.098 -0.679 35.424 1.00 52.88 99 ALA A N 1
ATOM 771 C CA . ALA A 1 99 ? -3.823 -1.280 35.041 1.00 52.88 99 ALA A CA 1
ATOM 772 C C . ALA A 1 99 ? -3.399 -0.998 33.587 1.00 52.88 99 ALA A C 1
ATOM 774 O O . ALA A 1 99 ? -3.837 -1.635 32.637 1.00 52.88 99 ALA A O 1
ATOM 775 N N . LYS A 1 100 ? -2.353 -0.157 33.506 1.00 51.66 100 LYS A N 1
ATOM 776 C CA . LYS A 1 100 ? -1.291 -0.074 32.478 1.00 51.66 100 LYS A CA 1
ATOM 777 C C . LYS A 1 100 ? -1.538 0.873 31.296 1.00 51.66 100 LYS A C 1
ATOM 779 O O . LYS A 1 100 ? -1.911 0.491 30.194 1.00 51.66 100 LYS A O 1
ATOM 784 N N . LYS A 1 101 ? -1.111 2.121 31.529 1.00 51.22 101 LYS A N 1
ATOM 785 C CA . LYS A 1 101 ? -0.635 3.083 30.519 1.00 51.22 101 LYS A CA 1
ATOM 786 C C . LYS A 1 101 ? 0.147 2.354 29.410 1.00 51.22 101 LYS A C 1
ATOM 788 O O . LYS A 1 101 ? 0.994 1.521 29.753 1.00 51.22 101 LYS A O 1
ATOM 793 N N . PRO A 1 102 ? -0.033 2.686 28.117 1.00 48.22 102 PRO A N 1
ATOM 794 C CA . PRO A 1 102 ? 0.818 2.142 27.072 1.00 48.22 102 PRO A CA 1
ATOM 795 C C . PRO A 1 102 ? 2.243 2.624 27.339 1.00 48.22 102 PRO A C 1
ATOM 797 O O . PRO A 1 102 ? 2.572 3.797 27.154 1.00 48.22 102 PRO A O 1
ATOM 800 N N . THR A 1 103 ? 3.098 1.725 27.819 1.00 54.66 103 THR A N 1
ATOM 801 C CA . THR A 1 103 ? 4.528 1.982 27.887 1.00 54.66 103 THR A CA 1
ATOM 802 C C . THR A 1 103 ? 4.988 2.163 26.450 1.00 54.66 103 THR A C 1
ATOM 804 O O . THR A 1 103 ? 5.068 1.222 25.659 1.00 54.66 103 THR A O 1
ATOM 807 N N . ALA A 1 104 ? 5.226 3.419 26.077 1.00 55.59 104 ALA A N 1
ATOM 808 C CA . ALA A 1 104 ? 5.938 3.748 24.864 1.00 55.59 104 ALA A CA 1
ATOM 809 C C . ALA A 1 104 ? 7.242 2.947 24.904 1.00 55.59 104 ALA A C 1
ATOM 811 O O . ALA A 1 104 ? 8.132 3.243 25.702 1.00 55.59 104 ALA A O 1
ATOM 812 N N . LYS A 1 105 ? 7.332 1.883 24.093 1.00 58.72 105 LYS A N 1
ATOM 813 C CA . LYS A 1 105 ? 8.585 1.152 23.908 1.00 58.72 105 LYS A CA 1
ATOM 814 C C . LYS A 1 105 ? 9.648 2.209 23.613 1.00 58.72 105 LYS A C 1
ATOM 816 O O . LYS A 1 105 ? 9.439 2.990 22.676 1.00 58.72 105 LYS A O 1
ATOM 821 N N . PRO A 1 106 ? 10.748 2.280 24.382 1.00 51.94 106 PRO A N 1
ATOM 822 C CA . PRO A 1 106 ? 11.781 3.251 24.095 1.00 51.94 106 PRO A CA 1
ATOM 823 C C . PRO A 1 106 ? 12.234 2.986 22.664 1.00 51.94 106 PRO A C 1
ATOM 825 O O . PRO A 1 106 ? 12.602 1.862 22.307 1.00 51.94 106 PRO A O 1
ATOM 828 N N . ARG A 1 107 ? 12.139 4.009 21.809 1.00 62.97 107 ARG A N 1
ATOM 829 C CA . ARG A 1 107 ? 12.801 3.984 20.507 1.00 62.97 107 ARG A CA 1
ATOM 830 C C . ARG A 1 107 ? 14.248 3.616 20.808 1.00 62.97 107 ARG A C 1
ATOM 832 O O . ARG A 1 107 ? 14.907 4.369 21.520 1.00 62.97 107 ARG A O 1
ATOM 839 N N . LYS A 1 108 ? 14.715 2.449 20.340 1.00 57.16 108 LYS A N 1
ATOM 840 C CA . LYS A 1 108 ? 16.136 2.090 20.415 1.00 57.16 108 LYS A CA 1
ATOM 841 C C . LYS A 1 108 ? 16.901 3.304 19.907 1.00 57.16 108 LYS A C 1
ATOM 843 O O . LYS A 1 108 ? 16.730 3.683 18.748 1.00 57.16 108 LYS A O 1
ATOM 848 N N . ALA A 1 109 ? 17.657 3.944 20.795 1.00 56.53 109 ALA A N 1
ATOM 849 C CA . ALA A 1 109 ? 18.534 5.033 20.421 1.00 56.53 109 ALA A CA 1
ATOM 850 C C . ALA A 1 109 ? 19.389 4.530 19.255 1.00 56.53 109 ALA A C 1
ATOM 852 O O . ALA A 1 109 ? 19.920 3.416 19.322 1.00 56.53 109 ALA A O 1
ATOM 853 N N . LEU A 1 110 ? 19.472 5.308 18.170 1.00 61.81 110 LEU A N 1
ATOM 854 C CA . LEU A 1 110 ? 20.502 5.086 17.166 1.00 61.81 110 LEU A CA 1
ATOM 855 C C . LEU A 1 110 ? 21.823 5.120 17.924 1.00 61.81 110 LEU A C 1
ATOM 857 O O . LEU A 1 110 ? 22.260 6.180 18.368 1.00 61.81 110 LEU A O 1
ATOM 861 N N . THR A 1 111 ? 22.415 3.947 18.143 1.00 62.62 111 THR A N 1
ATOM 862 C CA . THR A 1 111 ? 23.732 3.865 18.754 1.00 62.62 111 THR A CA 1
ATOM 863 C C . THR A 1 111 ? 24.644 4.617 17.806 1.00 62.62 111 THR A C 1
ATOM 865 O O . THR A 1 111 ? 24.753 4.291 16.621 1.00 62.62 111 THR A O 1
ATOM 868 N N . SER A 1 112 ? 25.231 5.683 18.336 1.00 62.53 112 SER A N 1
ATOM 869 C CA . SER A 1 112 ? 26.240 6.456 17.647 1.00 62.53 112 SER A CA 1
ATOM 870 C C . SER A 1 112 ? 27.303 5.505 17.104 1.00 62.53 112 SER A C 1
ATOM 872 O O . SER A 1 112 ? 27.643 4.485 17.716 1.00 62.53 112 SER A O 1
ATOM 874 N N . LYS A 1 113 ? 27.741 5.818 15.891 1.00 61.50 113 LYS A N 1
ATOM 875 C CA . LYS A 1 113 ? 28.709 5.076 15.094 1.00 61.50 113 LYS A CA 1
ATOM 876 C C . LYS A 1 113 ? 29.913 4.707 15.967 1.00 61.50 113 LYS A C 1
ATOM 878 O O . LYS A 1 113 ? 30.462 5.564 16.655 1.00 61.50 113 LYS A O 1
ATOM 883 N N . LYS A 1 114 ? 30.335 3.439 15.918 1.00 65.38 114 LYS A N 1
ATOM 884 C CA . LYS A 1 114 ? 31.631 3.007 16.464 1.00 65.38 114 LYS A CA 1
ATOM 885 C C . LYS A 1 114 ? 32.719 3.951 15.926 1.00 65.38 114 LYS A C 1
ATOM 887 O O . LYS A 1 114 ? 32.784 4.109 14.704 1.00 65.38 114 LYS A O 1
ATOM 892 N N . PRO A 1 115 ? 33.561 4.566 16.772 1.00 60.50 115 PRO A N 1
ATOM 893 C CA . PRO A 1 115 ? 34.713 5.294 16.271 1.00 60.50 115 PRO A CA 1
ATOM 894 C C . PRO A 1 115 ? 35.665 4.289 15.618 1.00 60.50 115 PRO A C 1
ATOM 896 O O . PRO A 1 115 ? 35.967 3.236 16.188 1.00 60.50 115 PRO A O 1
ATOM 899 N N . LEU A 1 116 ? 36.098 4.600 14.396 1.00 64.62 116 LEU A N 1
ATOM 900 C CA . LEU A 1 116 ? 37.184 3.901 13.718 1.00 64.62 116 LEU A CA 1
ATOM 901 C C . LEU A 1 116 ? 38.387 3.909 14.665 1.00 64.62 116 LEU A C 1
ATOM 903 O O . LEU A 1 116 ? 38.877 4.970 15.050 1.00 64.62 116 LEU A O 1
ATOM 907 N N . LYS A 1 117 ? 38.805 2.723 15.108 1.00 60.53 117 LYS A N 1
ATOM 908 C CA . LYS A 1 117 ? 39.932 2.564 16.022 1.00 60.53 117 LYS A CA 1
ATOM 909 C 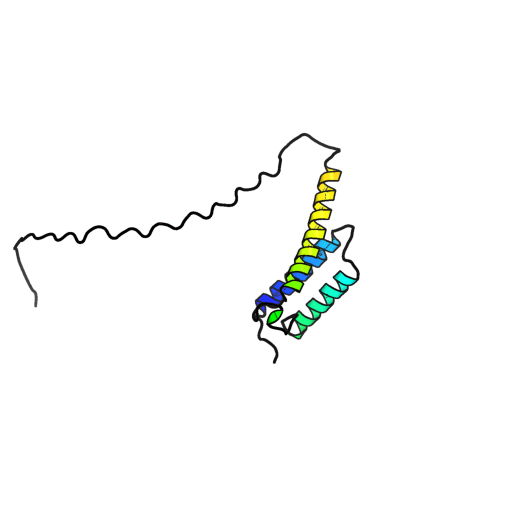C . LYS A 1 117 ? 41.178 3.059 15.289 1.00 60.53 117 LYS A C 1
ATOM 911 O O . LYS A 1 117 ? 41.589 2.454 14.302 1.00 60.53 117 LYS A O 1
ATOM 916 N N . ALA A 1 118 ? 41.727 4.177 15.755 1.00 58.97 118 ALA A N 1
ATOM 917 C CA . ALA A 1 118 ? 43.003 4.699 15.302 1.00 58.97 118 ALA A CA 1
ATOM 918 C C . ALA A 1 118 ? 44.053 3.588 15.417 1.00 58.97 118 ALA A C 1
ATOM 920 O O . ALA A 1 118 ? 44.223 2.988 16.482 1.00 58.97 118 ALA A O 1
ATOM 921 N N . SER A 1 119 ? 44.706 3.285 14.299 1.00 61.94 119 SER A N 1
ATOM 922 C CA . SER A 1 119 ? 45.816 2.348 14.201 1.00 61.94 119 SER A CA 1
ATOM 923 C C . SER A 1 119 ? 46.914 2.756 15.182 1.00 61.94 119 SER A C 1
ATOM 925 O O . SER A 1 119 ? 47.676 3.690 14.932 1.00 61.94 119 SER A O 1
ATOM 927 N N . GLN A 1 120 ? 46.980 2.066 16.318 1.00 60.84 120 GLN A N 1
ATOM 928 C CA . GLN A 1 120 ? 48.118 2.146 17.217 1.00 60.84 120 GLN A CA 1
ATOM 929 C C . GLN A 1 120 ? 49.300 1.419 16.576 1.00 60.84 120 GLN A C 1
ATOM 931 O O . GLN A 1 120 ? 49.252 0.215 16.353 1.00 60.84 120 GLN A O 1
ATOM 936 N N . GLY A 1 121 ? 50.366 2.180 16.339 1.00 47.75 121 GLY A N 1
ATOM 937 C CA . GLY A 1 121 ? 51.729 1.713 16.552 1.00 47.75 121 GLY A CA 1
ATOM 938 C C . GLY A 1 121 ? 52.315 0.818 15.469 1.00 47.75 121 GLY A C 1
ATOM 939 O O . GLY A 1 121 ? 52.317 -0.404 15.578 1.00 47.75 121 GLY A O 1
ATOM 940 N N . ILE A 1 122 ? 52.994 1.449 14.511 1.00 58.84 122 ILE A N 1
ATOM 941 C CA . ILE A 1 122 ? 54.171 0.857 13.869 1.00 58.84 122 ILE A CA 1
ATOM 942 C C . ILE A 1 122 ? 55.236 0.705 14.968 1.00 58.84 122 ILE A C 1
ATOM 944 O O . ILE A 1 122 ? 56.067 1.587 15.184 1.00 58.84 122 ILE A O 1
ATOM 948 N N . SER A 1 123 ? 55.191 -0.397 15.718 1.00 57.38 123 SER A N 1
ATOM 949 C CA . SER A 1 123 ? 56.284 -0.780 16.608 1.00 57.38 123 SER A CA 1
ATOM 950 C C . SER A 1 123 ? 57.395 -1.394 15.771 1.00 57.38 123 SER A C 1
ATOM 952 O O . SER A 1 123 ? 57.401 -2.586 15.469 1.00 57.38 123 SER A O 1
ATOM 954 N N . ARG A 1 124 ? 58.370 -0.550 15.429 1.00 54.59 124 ARG A N 1
ATOM 955 C CA . ARG A 1 124 ? 59.724 -0.986 15.093 1.00 54.59 124 ARG A CA 1
ATOM 956 C C . ARG A 1 124 ? 60.245 -1.794 16.280 1.00 54.59 124 ARG A C 1
ATOM 958 O O . ARG A 1 124 ? 60.492 -1.226 17.340 1.00 54.59 124 ARG A O 1
ATOM 965 N N . ARG A 1 125 ? 60.406 -3.105 16.118 1.00 50.78 125 ARG A N 1
ATOM 966 C CA . ARG A 1 125 ? 61.243 -3.899 17.019 1.00 50.78 125 ARG A CA 1
ATOM 967 C C . ARG A 1 125 ? 62.455 -4.370 16.231 1.00 50.78 125 ARG A C 1
ATOM 969 O O . ARG A 1 125 ? 62.432 -5.372 15.529 1.00 50.78 125 ARG A O 1
ATOM 976 N N . THR A 1 126 ? 63.489 -3.548 16.319 1.00 55.16 126 THR A N 1
ATOM 977 C CA . THR A 1 126 ? 64.882 -3.948 16.166 1.00 55.16 126 THR A CA 1
ATOM 978 C C . THR A 1 126 ? 65.182 -5.086 17.147 1.00 55.16 126 THR A C 1
ATOM 980 O O . THR A 1 126 ? 64.719 -5.058 18.287 1.00 55.16 126 THR A O 1
ATOM 983 N N . GLY A 1 127 ? 65.941 -6.097 16.719 1.00 46.22 127 GLY A N 1
ATOM 984 C CA . GLY A 1 127 ? 66.396 -7.150 17.628 1.00 46.22 127 GLY A CA 1
ATOM 985 C C . GLY A 1 127 ? 66.861 -8.427 16.940 1.00 46.22 127 GLY A C 1
ATOM 986 O O . GLY A 1 127 ? 66.090 -9.364 16.784 1.00 46.22 127 GLY A O 1
ATOM 987 N N . LEU A 1 128 ? 68.140 -8.440 16.559 1.00 52.91 128 LEU A N 1
ATOM 988 C CA . LEU A 1 128 ? 68.990 -9.609 16.313 1.00 52.91 128 LEU A CA 1
ATOM 989 C C . LEU A 1 128 ? 68.605 -10.858 17.136 1.00 52.91 128 LEU A C 1
ATOM 991 O O . LEU A 1 128 ? 68.626 -10.800 18.362 1.00 52.91 128 LEU A O 1
ATOM 995 N N . ALA A 1 129 ? 68.472 -12.016 16.481 1.00 53.38 129 ALA A N 1
ATOM 996 C CA . ALA A 1 129 ? 68.965 -13.288 17.020 1.00 53.38 129 ALA A CA 1
ATOM 997 C C . ALA A 1 129 ? 69.148 -14.332 15.905 1.00 53.38 129 ALA A C 1
ATOM 999 O O . ALA A 1 129 ? 68.225 -14.693 15.184 1.00 53.38 129 ALA A O 1
ATOM 1000 N N . ARG A 1 130 ? 70.393 -14.792 15.777 1.00 53.78 130 ARG A N 1
ATOM 1001 C CA . ARG A 1 130 ? 70.883 -15.851 14.886 1.00 53.78 130 ARG A CA 1
ATOM 1002 C C . ARG A 1 130 ? 70.476 -17.245 15.396 1.00 53.78 130 ARG A C 1
ATOM 1004 O O . ARG A 1 130 ? 70.257 -17.399 16.596 1.00 53.78 130 ARG A O 1
ATOM 1011 N N . LYS A 1 131 ? 70.616 -18.235 14.497 1.00 51.91 131 LYS A N 1
ATOM 1012 C CA . LYS A 1 131 ? 70.483 -19.715 14.604 1.00 51.91 131 LYS A CA 1
ATOM 1013 C C . LYS A 1 131 ? 69.185 -20.174 13.931 1.00 51.91 131 LYS A C 1
ATOM 1015 O O . LYS A 1 131 ? 68.120 -19.846 14.409 1.00 51.91 131 LYS A O 1
ATOM 1020 N N . GLY A 1 132 ? 69.167 -20.870 12.802 1.00 50.06 132 GLY A N 1
ATOM 1021 C CA . GLY A 1 132 ? 70.147 -21.762 12.200 1.00 50.06 132 GLY A CA 1
ATOM 1022 C C . GLY A 1 132 ? 69.438 -23.087 11.891 1.00 50.06 132 GLY A C 1
ATOM 1023 O O . GLY A 1 132 ? 68.682 -23.559 12.727 1.00 50.06 132 GLY A O 1
ATOM 1024 N N . TRP A 1 133 ? 69.787 -23.672 10.740 1.00 51.69 133 TRP A N 1
ATOM 1025 C CA . TRP A 1 133 ? 69.628 -25.080 10.333 1.00 51.69 133 TRP A CA 1
ATOM 1026 C C . TRP A 1 133 ? 68.485 -25.465 9.366 1.00 51.69 133 TRP A C 1
ATOM 1028 O O . TRP A 1 133 ? 67.322 -25.566 9.728 1.00 51.69 133 TRP A O 1
ATOM 1038 N N . ARG A 1 134 ? 68.968 -25.843 8.166 1.00 48.50 134 ARG A N 1
ATOM 1039 C CA . ARG A 1 134 ? 68.587 -26.953 7.264 1.00 48.50 134 ARG A CA 1
ATOM 1040 C C . ARG A 1 134 ? 67.476 -26.777 6.211 1.00 48.50 134 ARG A C 1
ATOM 1042 O O . ARG A 1 134 ? 66.292 -26.725 6.506 1.00 48.50 134 ARG A O 1
ATOM 1049 N N . ARG A 1 135 ? 67.940 -26.834 4.949 1.00 49.16 135 ARG A N 1
ATOM 1050 C CA . ARG A 1 135 ? 67.229 -27.253 3.721 1.00 49.16 135 ARG A CA 1
ATOM 1051 C C . ARG A 1 135 ? 66.962 -28.769 3.749 1.00 49.16 1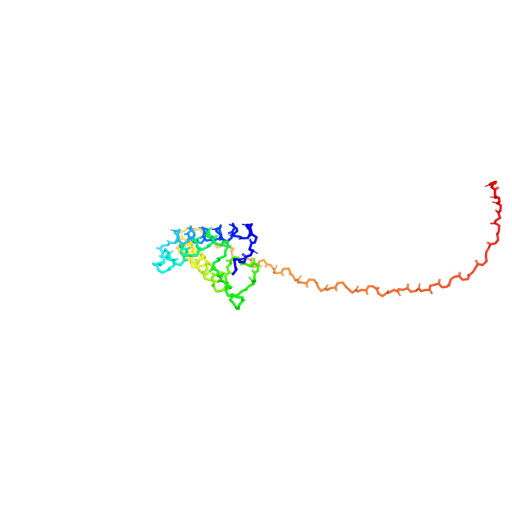35 ARG A C 1
ATOM 1053 O O . ARG A 1 135 ? 67.748 -29.501 4.357 1.00 49.16 135 ARG A O 1
ATOM 1060 N N . PRO A 1 136 ? 65.924 -29.228 3.039 1.00 58.62 136 PRO A N 1
ATOM 1061 C CA . PRO A 1 136 ? 66.126 -30.143 1.901 1.00 58.62 136 PRO A CA 1
ATOM 1062 C C . PRO A 1 136 ? 65.196 -29.747 0.728 1.00 58.62 136 PRO A C 1
ATOM 1064 O O . PRO A 1 136 ? 64.188 -29.090 0.956 1.00 58.62 136 PRO A O 1
ATOM 1067 N N . GLY A 1 137 ? 65.427 -30.044 -0.545 1.00 50.62 137 GLY A N 1
ATOM 1068 C CA . GLY A 1 137 ? 66.499 -30.662 -1.318 1.00 50.62 137 GLY A CA 1
ATOM 1069 C C . GLY A 1 137 ? 66.347 -30.136 -2.747 1.00 50.62 137 GLY A C 1
ATOM 1070 O O . GLY A 1 137 ? 65.206 -29.757 -3.099 1.00 50.62 137 GLY A O 1
#

Sequence (137 aa):
MARRVDPALTKRALSALKRAAEKARSSQEGLTDWETEFLGSVEERLTRYGSAFHDPDKGQLSAPLSLRQGLKVRQISKKAERETARREAIVGEDEAEPAKKPTAKPRKALTSKKPLKASQGISRRTGLARKGWRRPG

Organism: NCBI:txid1445552

Radius of gyration: 30.01 Å; chains: 1; bounding box: 89×44×60 Å